Protein AF-A0A009HIC1-F1 (afdb_monomer)

Foldseek 3Di:
DAADDLVLLVVVLVLCCVLPVPQSCVVAPCDDPRHDDVVNVSVVLCVLLPPQHPVLSVQLSVCSNPVSDPDRDDSNVSSCSSVDD

Secondary structure (DSSP, 8-state):
-PBP-HHHHHHHHHHHHHHSHHHHHHHS-SSSTT---HHHHHHHHHHHTTT-BHHHHHHHHHHHHHH--SSPPPHHHHHHHHH--

Sequence (85 aa):
MHE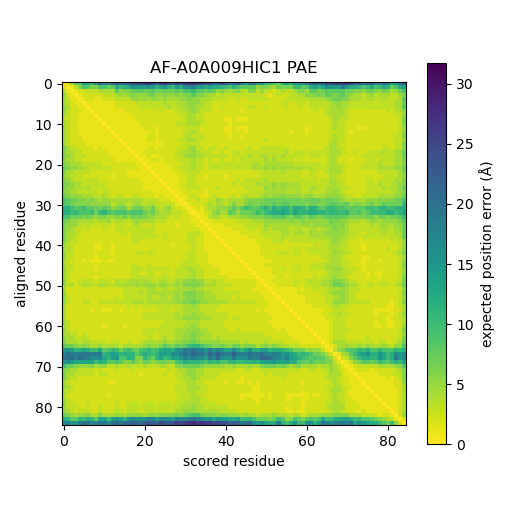ITLNEVRQLIASLRTVYAAQFNKQFPATGESAIPLSVVEQIALKTLVGVQQNQFNNALARLLTAGGRFMPSFAEFRTWCIGE

Solvent-accessible surface area (backbone atoms only — not comparable to full-atom values): 4959 Å² total; per-residue (Å²): 138,58,65,62,51,74,66,55,45,51,50,52,51,52,50,43,48,67,80,29,38,73,60,43,44,70,76,48,23,84,61,70,99,74,41,45,57,66,69,57,54,50,51,50,43,50,62,57,41,64,91,40,36,45,70,32,46,52,54,32,49,53,46,58,72,67,60,71,61,97,65,78,75,52,58,65,56,48,37,46,54,28,74,50,133

Radius of gyration: 12.59 Å; Cα contacts (8 Å, |Δi|>4): 74; chains: 1; bounding box: 29×32×30 Å

Structure (mmCIF, N/CA/C/O backbone):
data_AF-A0A009HIC1-F1
#
_entry.id   AF-A0A009HIC1-F1
#
loop_
_atom_site.group_PDB
_atom_site.id
_atom_site.type_symbol
_atom_site.label_atom_id
_atom_site.label_alt_id
_atom_site.label_comp_id
_atom_site.label_asym_id
_atom_site.label_entity_id
_atom_site.label_seq_id
_atom_site.pdbx_PDB_ins_code
_atom_site.Cartn_x
_atom_site.Cartn_y
_atom_site.Cartn_z
_atom_site.occupancy
_atom_site.B_iso_or_equiv
_atom_site.auth_seq_id
_atom_site.auth_comp_id
_atom_site.auth_asym_id
_atom_site.auth_atom_id
_atom_site.pdbx_PDB_model_num
ATOM 1 N N . MET A 1 1 ? -19.456 4.503 11.287 1.00 57.31 1 MET A N 1
ATOM 2 C CA . MET A 1 1 ? -18.011 4.560 10.990 1.00 57.31 1 MET A CA 1
ATOM 3 C C . MET A 1 1 ? -17.695 3.356 10.116 1.00 57.31 1 MET A C 1
ATOM 5 O O . MET A 1 1 ? -17.994 2.251 10.546 1.00 57.31 1 MET A O 1
ATOM 9 N N . HIS A 1 2 ? -17.298 3.578 8.857 1.00 81.69 2 HIS A N 1
ATOM 10 C CA . HIS A 1 2 ? -17.120 2.520 7.851 1.00 81.69 2 HIS A CA 1
ATOM 11 C C . HIS A 1 2 ? -15.628 2.206 7.724 1.00 81.69 2 HIS A C 1
ATOM 13 O O . HIS A 1 2 ? -14.824 3.111 7.479 1.00 81.69 2 HIS A O 1
ATOM 19 N N . GLU A 1 3 ? -15.266 0.947 7.955 1.00 87.25 3 GLU A N 1
ATOM 20 C CA . GLU A 1 3 ? -13.907 0.461 7.724 1.00 87.25 3 GLU A CA 1
ATOM 21 C C . GLU A 1 3 ? -13.619 0.402 6.226 1.00 87.25 3 GLU A C 1
ATOM 23 O O . GLU A 1 3 ? -14.531 0.282 5.406 1.00 87.25 3 GLU A O 1
ATOM 28 N N . ILE A 1 4 ? -12.345 0.510 5.864 1.00 92.50 4 ILE A N 1
ATOM 29 C CA . ILE A 1 4 ? -11.952 0.361 4.467 1.00 92.50 4 ILE A CA 1
ATOM 30 C C . ILE A 1 4 ? -12.220 -1.060 3.962 1.00 92.50 4 ILE A C 1
ATOM 32 O O . ILE A 1 4 ? -12.116 -2.045 4.694 1.00 92.50 4 ILE A O 1
ATOM 36 N N . THR A 1 5 ? -12.512 -1.170 2.674 1.00 93.38 5 THR A N 1
ATOM 37 C CA . THR A 1 5 ? -12.739 -2.442 1.996 1.00 93.38 5 THR A CA 1
ATOM 38 C C . THR A 1 5 ? -11.615 -2.732 1.002 1.00 93.38 5 THR A C 1
ATOM 40 O O . THR A 1 5 ? -10.673 -1.956 0.813 1.00 93.38 5 THR A O 1
ATOM 43 N N . LEU A 1 6 ? -11.736 -3.857 0.296 1.00 93.19 6 LEU A N 1
ATOM 44 C CA . LEU A 1 6 ? -10.866 -4.178 -0.832 1.00 93.19 6 LEU A CA 1
ATOM 45 C C . LEU A 1 6 ? -10.868 -3.080 -1.913 1.00 93.19 6 LEU A C 1
ATOM 47 O O . LEU A 1 6 ? -9.876 -2.920 -2.621 1.00 93.19 6 LEU A O 1
ATOM 51 N N . ASN A 1 7 ? -11.959 -2.320 -2.050 1.00 93.69 7 ASN A N 1
ATOM 52 C CA . ASN A 1 7 ? -12.052 -1.259 -3.045 1.00 93.69 7 ASN A CA 1
ATOM 53 C C . ASN A 1 7 ? -11.095 -0.097 -2.733 1.00 93.69 7 ASN A C 1
ATOM 55 O O . ASN A 1 7 ? -10.328 0.319 -3.600 1.00 93.69 7 ASN A O 1
ATOM 59 N N . GLU A 1 8 ? -11.061 0.365 -1.483 1.00 94.50 8 GLU A N 1
ATOM 60 C CA . GLU A 1 8 ? -10.105 1.381 -1.031 1.00 94.50 8 GLU A CA 1
ATOM 61 C C . GLU A 1 8 ? -8.661 0.875 -1.156 1.00 94.50 8 GLU A C 1
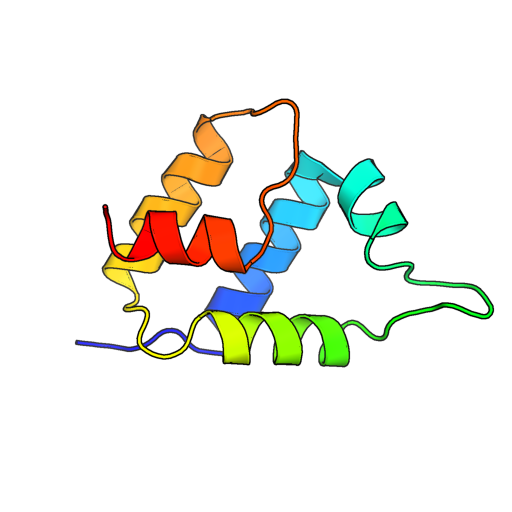ATOM 63 O O . GLU A 1 8 ? -7.782 1.592 -1.629 1.00 94.50 8 GLU A O 1
ATOM 68 N N . VAL A 1 9 ? -8.408 -0.396 -0.829 1.00 95.00 9 VAL A N 1
ATOM 69 C CA . VAL A 1 9 ? -7.083 -1.010 -1.024 1.00 95.00 9 VAL A CA 1
ATOM 70 C C . VAL A 1 9 ? -6.657 -0.980 -2.495 1.00 95.00 9 VAL A C 1
ATOM 72 O O . VAL A 1 9 ? -5.521 -0.614 -2.806 1.00 95.00 9 VAL A O 1
ATOM 75 N N . ARG A 1 10 ? -7.561 -1.312 -3.421 1.00 96.06 10 ARG A N 1
ATOM 76 C CA . ARG A 1 10 ? -7.299 -1.219 -4.865 1.00 96.06 10 ARG A CA 1
ATOM 77 C C . ARG A 1 10 ? -7.016 0.208 -5.304 1.00 96.06 10 ARG A C 1
ATOM 79 O O . ARG A 1 10 ? -6.114 0.415 -6.114 1.00 96.06 10 ARG A O 1
ATOM 86 N N . GLN A 1 11 ? -7.734 1.179 -4.748 1.00 95.38 11 GLN A N 1
ATOM 87 C CA . GLN A 1 11 ? -7.489 2.594 -5.003 1.00 95.38 11 GLN A CA 1
ATOM 88 C C . GLN A 1 11 ? -6.086 3.009 -4.541 1.00 95.38 11 GLN A C 1
ATOM 90 O O . GLN A 1 11 ? -5.355 3.614 -5.322 1.00 95.38 11 GLN A O 1
ATOM 95 N N . LEU A 1 12 ? -5.664 2.615 -3.334 1.00 95.31 12 LEU A N 1
ATOM 96 C CA . LEU A 1 12 ? -4.301 2.861 -2.851 1.00 95.31 12 LEU A CA 1
ATOM 97 C C . LEU A 1 12 ? -3.256 2.244 -3.785 1.00 95.31 12 LEU A C 1
ATOM 99 O O . LEU A 1 12 ? -2.317 2.923 -4.196 1.00 95.31 12 LEU A O 1
ATOM 103 N N . ILE A 1 13 ? -3.418 0.971 -4.150 1.00 95.50 13 ILE A N 1
ATOM 104 C CA . ILE A 1 13 ? -2.480 0.279 -5.041 1.00 95.50 13 ILE A CA 1
ATOM 105 C C . ILE A 1 13 ? -2.412 0.971 -6.408 1.00 95.50 13 ILE A C 1
ATOM 107 O O . ILE A 1 13 ? -1.320 1.160 -6.943 1.00 95.50 13 ILE A O 1
ATOM 111 N N . ALA A 1 14 ? -3.547 1.395 -6.966 1.00 94.69 14 ALA A N 1
ATOM 112 C CA . ALA A 1 14 ? -3.582 2.144 -8.219 1.00 94.69 14 ALA A CA 1
ATOM 113 C C . ALA A 1 14 ? -2.836 3.485 -8.105 1.00 94.69 14 ALA A C 1
ATOM 115 O O . ALA A 1 14 ? -2.041 3.826 -8.986 1.00 94.69 14 ALA A O 1
ATOM 116 N N . SER A 1 15 ? -3.021 4.216 -7.001 1.00 94.00 15 SER A N 1
ATOM 117 C CA . SER A 1 15 ? -2.280 5.450 -6.725 1.00 94.00 15 SER A CA 1
ATOM 118 C C . SER A 1 15 ? -0.775 5.199 -6.604 1.00 94.00 15 SER A C 1
ATOM 120 O O . SER A 1 15 ? 0.010 5.905 -7.233 1.00 94.00 15 SER A O 1
ATOM 122 N N . LEU A 1 16 ? -0.355 4.152 -5.886 1.00 93.56 16 LEU A N 1
ATOM 123 C CA . LEU A 1 16 ? 1.058 3.781 -5.751 1.00 93.56 16 LEU A CA 1
ATOM 124 C C . LEU A 1 16 ? 1.676 3.379 -7.097 1.00 93.56 16 LEU A C 1
ATOM 126 O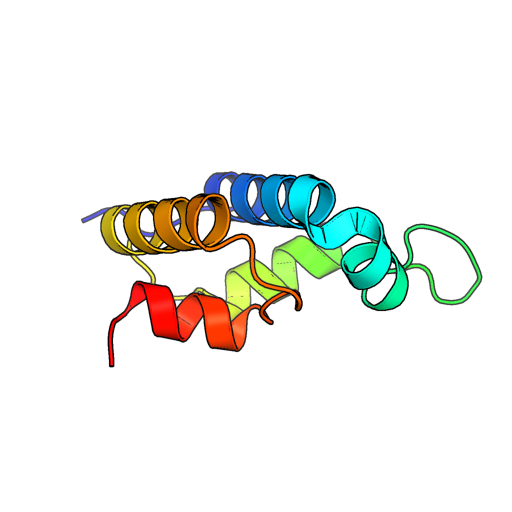 O . LEU A 1 16 ? 2.783 3.804 -7.414 1.00 93.56 16 LEU A O 1
ATOM 130 N N . ARG A 1 17 ? 0.950 2.629 -7.933 1.00 92.31 17 ARG A N 1
ATOM 131 C CA . ARG A 1 17 ? 1.394 2.281 -9.293 1.00 92.31 17 ARG A CA 1
ATOM 132 C C . ARG A 1 17 ? 1.524 3.497 -10.203 1.00 92.31 17 ARG A C 1
ATOM 134 O O . ARG A 1 17 ? 2.360 3.476 -11.097 1.00 92.31 17 ARG A O 1
ATOM 141 N N . THR A 1 18 ? 0.719 4.532 -9.980 1.00 90.50 18 THR A N 1
ATOM 142 C CA . THR A 1 18 ? 0.749 5.764 -10.777 1.00 90.50 18 THR A CA 1
ATOM 143 C C . THR A 1 18 ? 1.899 6.672 -10.351 1.00 90.50 18 THR A C 1
ATOM 145 O O . THR A 1 18 ? 2.688 7.100 -11.186 1.00 90.50 18 THR A O 1
ATOM 148 N N . VAL A 1 19 ? 2.029 6.940 -9.049 1.00 90.62 19 VAL A N 1
ATOM 149 C CA . VAL A 1 19 ? 3.014 7.898 -8.518 1.00 90.62 19 VAL A CA 1
ATOM 150 C C . VAL A 1 19 ? 4.408 7.271 -8.396 1.00 90.62 19 VAL A C 1
ATOM 152 O O . VAL A 1 19 ? 5.416 7.932 -8.633 1.00 90.62 19 VAL A O 1
ATOM 155 N N . TYR A 1 20 ? 4.479 5.977 -8.073 1.00 92.06 20 TYR A N 1
ATOM 156 C CA . TYR A 1 20 ? 5.710 5.273 -7.710 1.00 92.06 20 TYR A CA 1
ATOM 157 C C . TYR A 1 20 ? 5.993 4.043 -8.580 1.00 92.06 20 TYR A C 1
ATOM 159 O O . TYR A 1 20 ? 6.627 3.097 -8.113 1.00 92.06 20 TYR A O 1
ATOM 167 N N . ALA A 1 21 ? 5.567 4.046 -9.849 1.00 90.88 21 ALA A N 1
ATOM 168 C CA . ALA A 1 21 ? 5.617 2.894 -10.761 1.00 90.88 21 ALA A CA 1
ATOM 169 C C . ALA A 1 21 ? 6.921 2.072 -10.689 1.00 90.88 21 ALA A C 1
ATOM 171 O O . ALA A 1 21 ? 6.886 0.852 -10.531 1.00 90.88 21 ALA A O 1
ATOM 172 N N . ALA A 1 22 ? 8.081 2.735 -10.767 1.00 91.56 22 ALA A N 1
ATOM 173 C CA . ALA A 1 22 ? 9.383 2.068 -10.753 1.00 91.56 22 ALA A CA 1
ATOM 174 C C . ALA A 1 22 ? 9.677 1.348 -9.423 1.00 91.56 22 ALA A C 1
ATOM 176 O O . ALA A 1 22 ? 10.173 0.222 -9.423 1.00 91.56 22 ALA A O 1
ATOM 177 N N . GLN A 1 23 ? 9.357 1.981 -8.292 1.00 93.06 23 GLN A N 1
ATOM 178 C 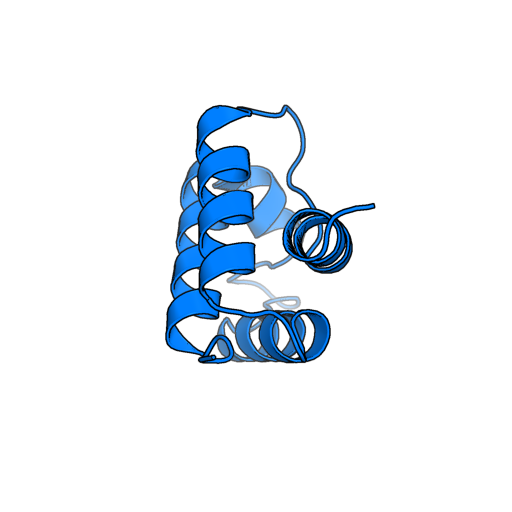CA . GLN A 1 23 ? 9.567 1.407 -6.958 1.00 93.06 23 GLN A CA 1
ATOM 179 C C . GLN A 1 23 ? 8.551 0.298 -6.685 1.00 93.06 23 GLN A C 1
ATOM 181 O O . GLN A 1 23 ? 8.934 -0.784 -6.243 1.00 93.06 23 GLN A O 1
ATOM 186 N N . PHE A 1 24 ? 7.289 0.530 -7.054 1.00 93.88 24 PHE A N 1
ATOM 187 C CA . PHE A 1 24 ? 6.222 -0.453 -6.932 1.00 93.88 24 PHE A CA 1
ATOM 188 C C . PHE A 1 24 ? 6.561 -1.737 -7.694 1.00 93.88 24 PHE A C 1
ATOM 190 O O . PHE A 1 24 ? 6.513 -2.813 -7.114 1.00 93.88 24 PHE A O 1
ATOM 197 N N . ASN A 1 25 ? 6.974 -1.642 -8.962 1.00 92.88 25 ASN A N 1
ATOM 198 C CA . ASN A 1 25 ? 7.298 -2.818 -9.778 1.00 92.88 25 ASN A CA 1
ATOM 199 C C . ASN A 1 25 ? 8.559 -3.553 -9.305 1.00 92.88 25 ASN A C 1
ATOM 201 O O . ASN A 1 25 ? 8.682 -4.755 -9.522 1.00 92.88 25 ASN A O 1
ATOM 205 N N . LYS A 1 26 ? 9.499 -2.852 -8.661 1.00 92.44 26 LYS A N 1
ATOM 206 C CA . LYS A 1 26 ? 10.671 -3.484 -8.044 1.00 92.44 26 LYS A CA 1
ATOM 207 C C . LYS A 1 26 ? 10.288 -4.281 -6.796 1.00 92.44 26 LYS A C 1
ATOM 209 O O . LYS A 1 26 ? 10.864 -5.335 -6.553 1.00 92.44 26 LYS A O 1
ATOM 214 N N . GLN A 1 27 ? 9.345 -3.770 -6.008 1.00 90.88 27 GLN A N 1
ATOM 215 C CA . GLN A 1 27 ? 8.896 -4.406 -4.770 1.00 90.88 27 GLN A CA 1
ATOM 216 C C . GLN A 1 27 ? 7.849 -5.502 -5.016 1.00 90.88 27 GLN A C 1
ATOM 218 O O . GLN A 1 27 ? 7.852 -6.520 -4.330 1.00 90.88 27 GLN A O 1
ATOM 223 N N . PHE A 1 28 ? 6.992 -5.314 -6.021 1.00 93.75 28 PHE A N 1
ATOM 224 C CA . PHE A 1 28 ? 5.925 -6.228 -6.427 1.00 93.75 28 PHE A CA 1
ATOM 225 C C . PHE A 1 28 ? 5.987 -6.483 -7.942 1.00 93.75 28 PHE A C 1
ATOM 227 O O . PHE A 1 28 ? 5.217 -5.892 -8.707 1.00 93.75 28 PHE A O 1
ATOM 234 N N . PRO A 1 29 ? 6.917 -7.338 -8.407 1.00 92.81 29 PRO A N 1
ATOM 235 C CA . PRO A 1 29 ? 7.062 -7.632 -9.827 1.00 92.81 29 PRO A CA 1
ATOM 236 C C . PRO A 1 29 ? 5.791 -8.278 -10.381 1.00 92.81 29 PRO A C 1
ATOM 238 O O . PRO A 1 29 ? 5.298 -9.255 -9.829 1.00 92.81 29 PRO A O 1
ATOM 241 N N . ALA A 1 30 ? 5.264 -7.770 -11.495 1.00 88.69 30 ALA A N 1
ATOM 242 C CA . ALA A 1 30 ? 4.075 -8.348 -12.131 1.00 88.69 30 ALA A CA 1
ATOM 243 C C . ALA A 1 30 ? 4.392 -9.532 -13.068 1.00 88.69 30 ALA A C 1
ATOM 245 O O . ALA A 1 30 ? 3.479 -10.206 -13.536 1.00 88.69 30 ALA A O 1
ATOM 246 N N . THR A 1 31 ? 5.672 -9.762 -13.385 1.00 88.31 31 THR A N 1
ATOM 247 C CA . THR A 1 31 ? 6.140 -10.777 -14.346 1.00 88.31 31 THR A CA 1
ATOM 248 C C . THR A 1 31 ? 7.485 -11.366 -13.903 1.00 88.31 31 THR A C 1
ATOM 250 O O . THR A 1 31 ? 8.180 -10.757 -13.088 1.00 88.31 31 THR A O 1
ATOM 253 N N . GLY A 1 32 ? 7.849 -12.535 -14.442 1.00 89.50 32 GLY A N 1
ATOM 254 C CA . GLY A 1 32 ? 9.080 -13.265 -14.108 1.00 89.50 32 GLY A CA 1
ATOM 255 C C . GLY A 1 32 ? 8.884 -14.351 -13.044 1.00 89.50 32 GLY A C 1
ATOM 256 O O . GLY A 1 32 ? 7.782 -14.546 -12.539 1.00 89.50 32 GLY A O 1
ATOM 257 N N . GLU A 1 33 ? 9.960 -15.062 -12.697 1.00 88.56 33 GLU A N 1
ATOM 258 C CA . GLU A 1 33 ? 9.932 -16.166 -11.716 1.00 88.56 33 GLU A CA 1
ATOM 259 C C . GLU A 1 33 ? 9.543 -15.703 -10.301 1.00 88.56 33 GLU A C 1
ATOM 261 O O . GLU A 1 33 ? 8.953 -16.462 -9.538 1.00 88.56 33 GLU A O 1
ATOM 266 N N . SER A 1 34 ? 9.803 -14.432 -9.983 1.00 88.94 34 SER A N 1
ATOM 267 C CA . SER A 1 34 ? 9.446 -13.791 -8.710 1.00 88.94 34 SER A CA 1
ATOM 268 C C . SER A 1 34 ? 8.176 -12.936 -8.805 1.00 88.94 34 SER A C 1
ATOM 270 O O . SER A 1 34 ? 8.011 -11.995 -8.026 1.00 88.94 34 SER A O 1
ATOM 272 N N . ALA A 1 35 ? 7.305 -13.196 -9.788 1.00 91.69 35 ALA A N 1
ATOM 273 C CA . ALA A 1 35 ? 6.069 -12.441 -9.948 1.00 91.69 35 ALA A CA 1
ATOM 274 C C . ALA A 1 35 ? 5.168 -12.583 -8.714 1.00 91.69 35 ALA A C 1
ATOM 276 O O . ALA A 1 35 ? 4.906 -13.685 -8.232 1.00 91.69 35 ALA A O 1
ATOM 277 N N . ILE A 1 36 ? 4.648 -11.458 -8.232 1.00 93.62 36 ILE A N 1
ATOM 278 C CA . ILE A 1 36 ? 3.709 -11.398 -7.117 1.00 93.62 36 ILE A CA 1
ATOM 279 C C . ILE A 1 36 ? 2.328 -11.070 -7.693 1.00 93.62 36 ILE A C 1
ATOM 281 O O . ILE A 1 36 ? 2.129 -9.968 -8.214 1.00 93.62 36 ILE A O 1
ATOM 285 N N . PRO A 1 37 ? 1.353 -11.995 -7.614 1.00 93.69 37 PRO A N 1
ATOM 286 C CA . PRO A 1 37 ? -0.003 -11.727 -8.070 1.00 93.69 37 PRO A CA 1
ATOM 287 C C . PRO A 1 37 ? -0.600 -10.516 -7.349 1.00 93.69 37 PRO A C 1
ATOM 289 O O . PRO A 1 37 ? -0.450 -10.368 -6.136 1.00 93.69 37 PRO A O 1
ATOM 292 N N . LEU A 1 38 ? -1.341 -9.677 -8.076 1.00 91.56 38 LEU A N 1
ATOM 293 C CA . LEU A 1 38 ? -1.951 -8.476 -7.496 1.00 91.56 38 LEU A CA 1
ATOM 294 C C . LEU A 1 38 ? -2.881 -8.809 -6.320 1.00 91.56 38 LEU A C 1
ATOM 296 O O . LEU A 1 38 ? -2.912 -8.070 -5.345 1.00 91.56 38 LEU A O 1
ATOM 300 N N . SER A 1 39 ? -3.563 -9.955 -6.369 1.00 93.62 39 SER A N 1
ATOM 301 C CA . SER A 1 39 ? -4.388 -10.466 -5.269 1.00 93.62 39 SER A CA 1
ATOM 302 C C . SER A 1 39 ? -3.595 -10.694 -3.977 1.00 93.62 39 SER A C 1
ATOM 304 O O . SER A 1 39 ? -4.120 -10.473 -2.889 1.00 93.62 39 SER A O 1
ATOM 306 N N . VAL A 1 40 ? -2.322 -11.089 -4.069 1.00 94.75 40 VAL A N 1
ATOM 307 C CA . VAL A 1 40 ? -1.436 -11.228 -2.903 1.00 94.75 40 VAL A CA 1
ATOM 308 C C . VAL A 1 40 ? -1.096 -9.850 -2.340 1.00 94.75 40 VAL A C 1
ATOM 310 O O . VAL A 1 40 ? -1.165 -9.652 -1.130 1.00 94.75 40 VAL A O 1
ATOM 313 N N . VAL A 1 41 ? -0.804 -8.873 -3.202 1.00 95.50 41 VAL A N 1
ATOM 314 C CA . VAL A 1 41 ? -0.542 -7.485 -2.782 1.00 95.50 41 VAL A CA 1
ATOM 315 C C . VAL A 1 41 ? -1.775 -6.869 -2.111 1.00 95.50 41 VAL A C 1
ATOM 317 O O . VAL A 1 41 ? -1.657 -6.272 -1.043 1.00 95.50 41 VAL A O 1
ATOM 320 N N . GLU A 1 42 ? -2.961 -7.070 -2.691 1.00 95.44 42 GLU A N 1
ATOM 321 C CA . GLU A 1 42 ? -4.250 -6.665 -2.118 1.00 95.44 42 GLU A CA 1
ATOM 322 C C . GLU A 1 42 ? -4.459 -7.269 -0.722 1.00 95.44 42 GLU A C 1
ATOM 324 O O . GLU A 1 42 ? -4.819 -6.554 0.211 1.00 95.44 42 GLU A O 1
ATOM 329 N N . GLN A 1 43 ? -4.186 -8.567 -0.544 1.00 95.44 43 GLN A N 1
ATOM 330 C CA . GLN A 1 43 ? -4.308 -9.231 0.756 1.00 95.44 43 GLN A CA 1
ATOM 331 C C . GLN A 1 43 ? -3.311 -8.705 1.791 1.00 95.44 43 GLN A C 1
ATOM 333 O O . GLN A 1 43 ? -3.676 -8.552 2.958 1.00 95.44 43 GLN A O 1
ATOM 338 N N . ILE A 1 44 ? -2.064 -8.436 1.391 1.00 95.12 44 ILE A N 1
ATOM 339 C CA . ILE A 1 44 ? -1.054 -7.844 2.276 1.00 95.12 44 ILE A CA 1
ATOM 340 C C . ILE A 1 44 ? -1.537 -6.469 2.742 1.00 95.12 44 ILE A C 1
ATOM 342 O O . ILE A 1 44 ? -1.616 -6.230 3.945 1.00 95.12 44 ILE A O 1
ATOM 346 N N . ALA A 1 45 ? -1.928 -5.599 1.809 1.00 95.38 45 ALA A N 1
ATOM 347 C CA . ALA A 1 45 ? -2.407 -4.258 2.1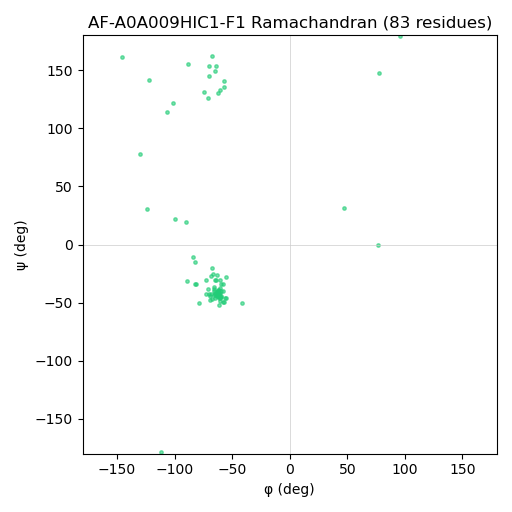19 1.00 95.38 45 ALA A CA 1
ATOM 348 C C . ALA A 1 45 ? -3.657 -4.278 3.013 1.00 95.38 45 ALA A C 1
ATOM 350 O O . ALA A 1 45 ? -3.701 -3.564 4.013 1.00 95.38 45 ALA A O 1
ATOM 351 N N . LEU A 1 46 ? -4.638 -5.135 2.710 1.00 94.44 46 LEU A N 1
ATOM 352 C CA . LEU A 1 46 ? -5.865 -5.266 3.499 1.00 94.44 46 LEU A CA 1
ATOM 353 C C . LEU A 1 46 ? -5.573 -5.709 4.939 1.00 94.44 46 LEU A C 1
ATOM 355 O O . LEU A 1 46 ? -6.126 -5.147 5.880 1.00 94.44 46 LEU A O 1
ATOM 359 N N . LYS A 1 47 ? -4.668 -6.679 5.126 1.00 94.81 47 LYS A N 1
ATOM 360 C CA . LYS A 1 47 ? -4.246 -7.123 6.464 1.00 94.81 47 LYS A CA 1
ATOM 361 C C . LYS A 1 47 ? -3.513 -6.025 7.224 1.00 94.81 47 LYS A C 1
ATOM 363 O O . LYS A 1 47 ? -3.744 -5.853 8.416 1.00 94.81 47 LYS A O 1
ATOM 368 N N . THR A 1 48 ? -2.629 -5.287 6.555 1.00 95.81 48 THR A N 1
ATOM 369 C CA . THR A 1 48 ? -1.885 -4.197 7.194 1.00 95.81 48 THR A CA 1
ATOM 370 C C . THR A 1 48 ? -2.812 -3.061 7.617 1.00 95.81 48 THR A C 1
ATOM 372 O O . THR A 1 48 ? -2.645 -2.507 8.698 1.00 95.81 48 THR A O 1
ATOM 375 N N . LEU A 1 49 ? -3.819 -2.739 6.811 1.00 94.44 49 LEU A N 1
ATOM 376 C CA . LEU A 1 49 ? -4.731 -1.622 7.048 1.00 94.44 49 LEU A CA 1
ATOM 377 C C . LEU A 1 49 ? -5.974 -2.002 7.872 1.00 94.44 49 LEU A C 1
ATOM 379 O O . LEU A 1 49 ? -6.962 -1.271 7.881 1.00 94.44 49 LEU A O 1
ATOM 383 N N . VAL A 1 50 ? -5.927 -3.119 8.601 1.00 91.69 50 VAL A N 1
ATOM 384 C CA . VAL A 1 50 ? -7.017 -3.528 9.493 1.00 91.69 50 VAL A CA 1
ATOM 385 C C . VAL A 1 50 ? -7.320 -2.444 10.539 1.00 91.69 50 VAL A C 1
ATOM 387 O O . VAL A 1 50 ? -6.405 -1.857 11.137 1.00 91.69 50 VAL A O 1
ATOM 390 N N . GLY A 1 51 ? -8.611 -2.171 10.743 1.00 90.19 51 GLY A N 1
ATOM 391 C CA . GLY A 1 51 ? -9.103 -1.140 11.660 1.00 90.19 51 GLY A CA 1
ATOM 392 C C . GLY A 1 51 ? -8.985 0.297 11.143 1.00 90.19 51 GLY A C 1
ATOM 393 O O . GLY A 1 51 ? -9.366 1.223 11.857 1.00 90.19 51 GLY A O 1
ATOM 394 N N . VAL A 1 52 ? -8.459 0.513 9.929 1.00 93.94 52 VAL A N 1
ATOM 395 C CA . VAL A 1 52 ? -8.420 1.846 9.316 1.00 93.94 52 VAL A CA 1
ATOM 396 C C . VAL A 1 52 ? -9.812 2.229 8.833 1.00 93.94 52 VAL A C 1
ATOM 398 O O . VAL A 1 52 ? -10.483 1.485 8.114 1.00 93.94 52 VAL A O 1
ATOM 401 N N . GLN A 1 53 ? -10.229 3.435 9.199 1.00 94.75 53 GLN A N 1
ATOM 402 C CA . GLN A 1 53 ? -11.502 3.984 8.765 1.00 94.75 53 GLN A CA 1
ATOM 403 C C . GLN A 1 53 ? -11.403 4.727 7.437 1.00 94.75 53 GLN A C 1
ATOM 405 O O . GLN A 1 53 ? -10.358 5.259 7.067 1.00 94.75 53 GLN A O 1
ATOM 410 N N . GLN A 1 54 ? -12.522 4.825 6.725 1.00 92.81 54 GLN A N 1
ATOM 411 C CA . GLN A 1 54 ? -12.559 5.456 5.408 1.00 92.81 54 GLN A CA 1
ATOM 412 C C . GLN A 1 54 ? -12.128 6.935 5.427 1.00 92.81 54 GLN A C 1
ATOM 414 O O . GLN A 1 54 ? -11.436 7.389 4.520 1.00 92.81 54 GLN A O 1
ATOM 419 N N . ASN A 1 55 ? -12.478 7.697 6.469 1.00 92.56 55 ASN A N 1
ATOM 420 C CA . ASN A 1 55 ? -12.044 9.094 6.609 1.00 92.56 55 ASN A CA 1
ATOM 421 C C . ASN A 1 55 ? -10.521 9.213 6.811 1.00 92.56 55 ASN A C 1
ATOM 423 O O . ASN A 1 55 ? -9.876 10.042 6.173 1.00 92.56 55 ASN A O 1
ATOM 427 N N . GLN A 1 56 ? -9.950 8.355 7.657 1.00 93.88 56 GLN A N 1
ATOM 428 C CA . GLN A 1 56 ? -8.515 8.241 7.915 1.00 93.88 56 GLN A CA 1
ATOM 429 C C . GLN A 1 56 ? -7.755 7.877 6.637 1.00 93.88 56 GLN A C 1
ATOM 431 O O . GLN A 1 56 ? -6.769 8.524 6.283 1.00 93.88 56 GLN A O 1
ATOM 436 N N . PHE A 1 57 ? -8.271 6.893 5.901 1.00 95.25 57 PHE A N 1
ATOM 437 C CA . PHE A 1 57 ? -7.733 6.473 4.615 1.00 95.25 57 PHE A CA 1
ATOM 438 C C . PHE A 1 57 ? -7.752 7.603 3.584 1.00 95.25 57 PHE A C 1
ATOM 440 O O . PHE A 1 57 ? -6.730 7.876 2.961 1.00 95.25 57 PHE A O 1
ATOM 447 N N . ASN A 1 58 ? -8.883 8.296 3.429 1.00 93.88 58 ASN A N 1
ATOM 448 C CA . ASN A 1 58 ? -9.016 9.384 2.459 1.00 93.88 58 ASN A CA 1
ATOM 449 C C . ASN A 1 58 ? -8.048 10.537 2.757 1.00 93.88 58 ASN A C 1
ATOM 451 O O . ASN A 1 58 ? -7.431 11.073 1.836 1.00 93.88 58 ASN A O 1
ATOM 455 N N . ASN A 1 59 ? -7.859 10.878 4.035 1.00 92.94 59 ASN A N 1
ATOM 456 C CA . ASN A 1 59 ? -6.895 11.898 4.447 1.00 92.94 59 ASN A CA 1
ATOM 457 C C . ASN A 1 59 ? -5.451 11.477 4.128 1.00 92.94 59 ASN A C 1
ATOM 459 O O . ASN A 1 59 ? -4.686 12.257 3.555 1.00 92.94 59 ASN A O 1
ATOM 463 N N . ALA A 1 60 ? -5.081 10.232 4.444 1.00 93.50 60 ALA A N 1
ATOM 464 C CA . ALA A 1 60 ? -3.756 9.699 4.134 1.00 93.50 60 ALA A CA 1
ATOM 465 C C . ALA A 1 60 ? -3.515 9.582 2.621 1.00 93.50 60 ALA A C 1
ATOM 467 O O . ALA A 1 60 ? -2.415 9.865 2.147 1.00 93.50 60 ALA A O 1
ATOM 468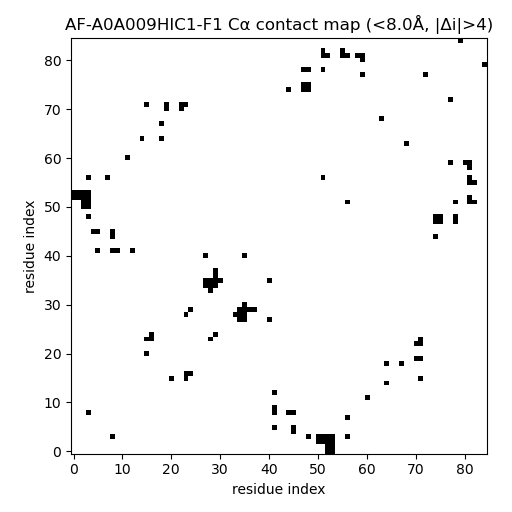 N N . LEU A 1 61 ? -4.538 9.222 1.844 1.00 93.69 61 LEU A N 1
ATOM 469 C CA . LEU A 1 61 ? -4.456 9.142 0.390 1.00 93.69 61 LEU A CA 1
ATOM 470 C C . LEU A 1 61 ? -4.290 10.528 -0.244 1.00 93.69 61 LEU A C 1
ATOM 472 O O . LEU A 1 61 ? -3.454 10.700 -1.128 1.00 93.69 61 LEU A O 1
ATOM 476 N N . ALA A 1 62 ? -5.020 11.536 0.237 1.00 92.19 62 ALA A N 1
ATOM 477 C CA . ALA A 1 62 ? -4.826 12.918 -0.195 1.00 92.19 62 ALA A CA 1
ATOM 478 C C . ALA A 1 62 ? -3.392 13.394 0.096 1.00 92.19 62 ALA A C 1
ATOM 480 O O . ALA A 1 62 ? -2.757 14.022 -0.755 1.00 92.19 62 ALA A O 1
ATOM 481 N N . ARG A 1 63 ? -2.838 13.021 1.258 1.00 90.44 63 ARG A N 1
ATOM 482 C CA . ARG A 1 63 ? -1.432 13.276 1.595 1.00 90.44 63 ARG A CA 1
ATOM 483 C C . ARG A 1 63 ? -0.472 12.541 0.657 1.00 90.44 63 ARG A C 1
ATOM 485 O O . ARG A 1 63 ? 0.469 13.161 0.185 1.00 90.44 63 ARG A O 1
ATOM 492 N N . LEU A 1 64 ? -0.708 11.266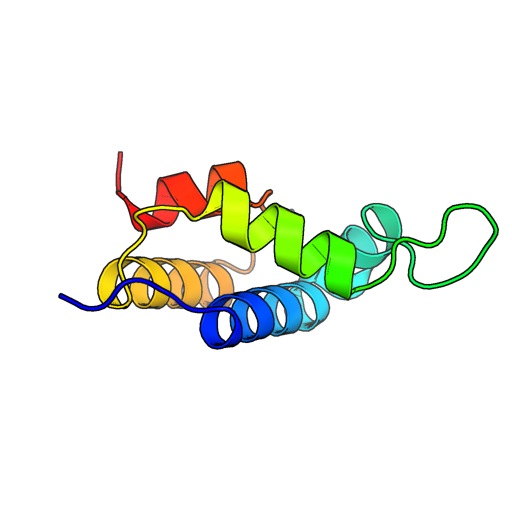 0.341 1.00 90.88 64 LEU A N 1
ATOM 493 C CA . LEU A 1 64 ? 0.112 10.498 -0.608 1.00 90.88 64 LEU A CA 1
ATOM 494 C C . LEU A 1 64 ? 0.194 11.201 -1.972 1.00 90.88 64 LEU A C 1
ATOM 496 O O . LEU A 1 64 ? 1.276 11.337 -2.537 1.00 90.88 64 LEU A O 1
ATOM 500 N N . LEU A 1 65 ? -0.950 11.657 -2.485 1.00 88.31 65 LEU A N 1
ATOM 501 C CA . LEU A 1 65 ? -1.051 12.283 -3.805 1.00 88.31 65 LEU A CA 1
ATOM 502 C C . LEU A 1 65 ? -0.442 13.691 -3.848 1.00 88.31 65 LEU A C 1
ATOM 504 O O . LEU A 1 65 ? 0.070 14.099 -4.886 1.00 88.31 65 LEU A O 1
ATOM 508 N N . THR A 1 66 ? -0.478 14.428 -2.736 1.00 84.81 66 THR A N 1
ATOM 509 C CA . THR A 1 66 ? 0.068 15.794 -2.646 1.00 84.81 66 THR A CA 1
ATOM 510 C C . THR A 1 66 ? 1.538 15.833 -2.247 1.00 84.81 66 THR A C 1
ATOM 512 O O . THR A 1 66 ? 2.259 16.727 -2.682 1.00 84.81 66 THR A O 1
ATOM 515 N N . ALA A 1 67 ? 2.006 14.874 -1.444 1.00 70.88 67 ALA A N 1
ATOM 516 C CA . ALA A 1 67 ? 3.355 14.891 -0.891 1.00 70.88 67 ALA A CA 1
ATOM 517 C C . ALA A 1 67 ? 4.450 14.696 -1.946 1.00 70.88 67 ALA A C 1
ATOM 519 O O . ALA A 1 67 ? 5.594 15.038 -1.661 1.00 70.88 67 ALA A O 1
ATOM 520 N N . GLY A 1 68 ? 4.133 14.143 -3.130 1.00 60.44 68 GLY A N 1
ATOM 521 C CA . GLY A 1 68 ? 5.084 13.993 -4.242 1.00 60.44 68 GLY A CA 1
ATOM 522 C C . GLY A 1 68 ? 6.437 13.416 -3.808 1.00 60.44 68 GLY A C 1
ATOM 523 O O . GLY A 1 68 ? 7.478 13.813 -4.329 1.00 60.44 68 GLY A O 1
ATOM 524 N N . GLY A 1 69 ? 6.434 12.565 -2.773 1.00 66.00 69 GLY A N 1
ATOM 525 C CA . GLY A 1 69 ? 7.649 12.170 -2.071 1.00 66.00 69 GLY A CA 1
ATOM 526 C C . GLY A 1 69 ? 8.589 11.411 -2.999 1.00 66.00 69 GLY A C 1
ATOM 527 O O . GLY A 1 69 ? 8.145 10.765 -3.941 1.00 66.00 69 GLY A O 1
ATOM 528 N N . ARG A 1 70 ? 9.898 11.442 -2.731 1.00 75.00 70 ARG A N 1
ATOM 529 C CA . ARG A 1 70 ? 10.891 10.712 -3.542 1.00 75.00 70 ARG A CA 1
ATOM 530 C C . ARG A 1 70 ? 10.747 9.188 -3.429 1.00 75.00 70 ARG A C 1
ATOM 532 O O . ARG A 1 70 ? 11.148 8.464 -4.340 1.00 75.00 70 ARG A O 1
ATOM 539 N N . PHE A 1 71 ? 10.181 8.704 -2.324 1.00 86.44 71 PHE A N 1
ATOM 540 C CA . PHE A 1 71 ? 10.105 7.286 -1.984 1.00 86.44 71 PHE A CA 1
ATOM 541 C C . PHE A 1 71 ? 8.664 6.833 -1.775 1.00 86.44 71 PHE A C 1
ATOM 543 O O . PHE A 1 71 ? 7.850 7.570 -1.219 1.00 86.44 71 PHE A O 1
ATOM 550 N N . MET A 1 72 ? 8.371 5.621 -2.240 1.00 92.19 72 MET A N 1
ATOM 551 C CA . MET A 1 72 ? 7.085 4.968 -2.033 1.00 92.19 72 MET A CA 1
ATOM 552 C C . MET A 1 72 ? 6.952 4.550 -0.562 1.00 92.19 72 MET A C 1
ATOM 554 O O . MET A 1 72 ? 7.833 3.833 -0.083 1.00 92.19 72 MET A O 1
ATOM 558 N N . PRO A 1 73 ? 5.878 4.934 0.151 1.00 92.75 73 PRO A N 1
ATOM 559 C CA . PRO A 1 73 ? 5.651 4.425 1.497 1.00 92.75 73 PRO A CA 1
ATOM 560 C C . PRO A 1 73 ? 5.270 2.943 1.454 1.00 92.75 73 PRO A C 1
ATOM 562 O O . PRO A 1 73 ? 4.541 2.491 0.564 1.00 92.75 73 PRO A O 1
ATOM 565 N N . SER A 1 74 ? 5.711 2.186 2.454 1.00 93.81 74 SER A N 1
ATOM 566 C CA . SER A 1 74 ? 5.180 0.851 2.721 1.00 93.81 74 SER A CA 1
ATOM 567 C C . SER A 1 74 ? 3.725 0.920 3.204 1.00 93.81 74 SER A C 1
ATOM 569 O O . SER A 1 74 ? 3.252 1.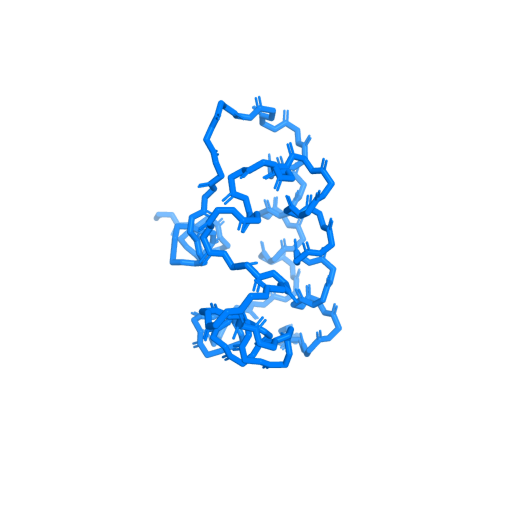949 3.690 1.00 93.81 74 SER A O 1
ATOM 571 N N . PHE A 1 75 ? 2.999 -0.201 3.138 1.00 95.19 75 PHE A N 1
ATOM 572 C CA . PHE A 1 75 ? 1.638 -0.266 3.688 1.00 95.19 75 PHE A CA 1
ATOM 573 C C . PHE A 1 75 ? 1.597 0.020 5.196 1.00 95.19 75 PHE A C 1
ATOM 575 O O . PHE A 1 75 ? 0.613 0.574 5.680 1.00 95.19 75 PHE A O 1
ATOM 582 N N . ALA A 1 76 ? 2.660 -0.319 5.933 1.00 93.75 76 ALA A N 1
ATOM 583 C CA . ALA A 1 76 ? 2.763 -0.034 7.361 1.00 93.75 76 ALA A CA 1
ATOM 584 C C . ALA A 1 76 ? 2.918 1.471 7.622 1.00 93.75 76 ALA A C 1
ATOM 586 O O . ALA A 1 76 ? 2.208 2.018 8.459 1.00 93.75 76 ALA A O 1
ATOM 587 N N . GLU A 1 77 ? 3.773 2.154 6.858 1.00 93.44 77 GLU A N 1
ATOM 588 C CA . GLU A 1 77 ? 3.910 3.614 6.939 1.00 93.44 77 GLU A CA 1
ATOM 589 C C . GLU A 1 77 ? 2.609 4.320 6.551 1.00 93.44 77 GLU A C 1
ATOM 591 O O . GLU A 1 77 ? 2.161 5.227 7.250 1.00 93.44 77 GLU A O 1
ATOM 596 N N . PHE A 1 78 ? 1.954 3.862 5.480 1.00 94.44 78 PHE A N 1
ATOM 597 C CA . PHE A 1 78 ? 0.663 4.406 5.069 1.00 94.44 78 PHE A CA 1
ATOM 598 C C . PHE A 1 78 ? -0.409 4.216 6.155 1.00 94.44 78 PHE A C 1
ATOM 600 O O . PHE A 1 78 ? -1.196 5.127 6.411 1.00 94.44 78 PHE A O 1
ATOM 607 N N . ARG A 1 79 ? -0.417 3.069 6.850 1.00 94.50 79 ARG A N 1
ATOM 608 C CA . ARG A 1 79 ? -1.298 2.837 8.004 1.00 94.50 79 ARG A CA 1
ATOM 609 C C . ARG A 1 79 ? -1.050 3.861 9.110 1.00 94.50 79 ARG A C 1
ATOM 611 O O . ARG A 1 79 ? -2.016 4.413 9.628 1.00 94.50 79 ARG A O 1
ATOM 618 N N . THR A 1 80 ? 0.210 4.136 9.447 1.00 93.56 80 THR A N 1
ATOM 619 C CA . THR A 1 80 ? 0.571 5.164 10.437 1.00 93.56 80 THR A CA 1
ATOM 620 C C . THR A 1 80 ? 0.032 6.535 10.029 1.00 93.56 80 THR A C 1
ATOM 622 O O . THR A 1 80 ? -0.526 7.249 10.855 1.00 93.56 80 THR A O 1
ATOM 625 N N . TRP A 1 81 ? 0.089 6.884 8.739 1.00 93.06 81 TRP A N 1
ATOM 626 C CA . TRP A 1 81 ? -0.502 8.136 8.249 1.00 93.06 81 TRP A CA 1
ATOM 627 C C . TRP A 1 81 ? -2.026 8.181 8.385 1.00 93.06 81 TRP A C 1
ATOM 629 O O . TRP A 1 81 ? -2.578 9.265 8.552 1.00 93.06 81 TRP A O 1
ATOM 639 N N . CYS A 1 82 ? -2.704 7.033 8.301 1.00 91.88 82 CYS A N 1
ATOM 640 C CA . CYS A 1 82 ? -4.155 6.951 8.463 1.00 91.88 82 CYS A CA 1
ATOM 641 C C . CYS A 1 82 ? -4.577 7.224 9.911 1.00 91.88 82 CYS A C 1
ATOM 643 O O . CYS A 1 82 ? -5.507 7.992 10.147 1.00 91.88 82 CYS A O 1
ATOM 645 N N . ILE A 1 83 ? -3.918 6.586 10.880 1.00 89.56 83 ILE A N 1
ATOM 646 C CA . ILE A 1 83 ? -4.329 6.656 12.291 1.00 89.56 83 ILE A CA 1
ATOM 647 C C . ILE A 1 83 ? -3.834 7.918 13.012 1.00 89.56 83 ILE A C 1
ATOM 649 O O . ILE A 1 83 ? -4.395 8.260 14.049 1.00 89.56 83 ILE A O 1
ATOM 653 N N . GLY A 1 84 ? -2.869 8.635 12.426 1.00 76.50 84 GLY A N 1
ATOM 654 C CA . GLY A 1 84 ? -2.154 9.724 13.092 1.00 76.50 84 GLY A CA 1
ATOM 655 C C . GLY A 1 84 ? -1.099 9.173 14.056 1.00 76.50 84 GLY A C 1
ATOM 656 O O . GLY A 1 84 ? -1.26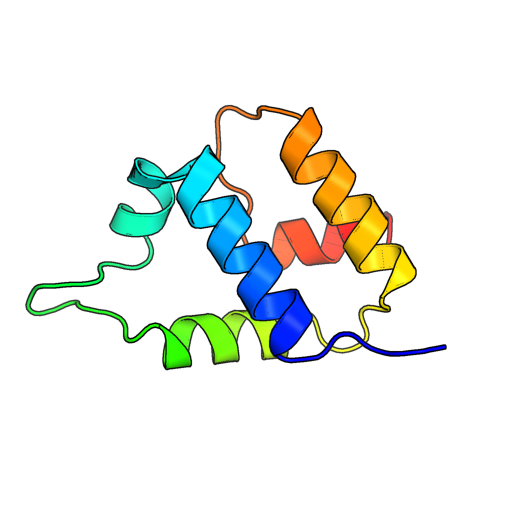8 8.080 14.594 1.00 76.50 84 GLY A O 1
ATOM 657 N N . GLU A 1 85 ? 0.010 9.896 14.225 1.00 50.88 85 GLU A N 1
ATOM 658 C CA . GLU A 1 85 ? 0.875 9.685 15.400 1.00 50.88 85 GLU A CA 1
ATOM 659 C C . GLU A 1 85 ? 0.131 10.047 16.690 1.00 50.88 85 GLU A C 1
ATOM 661 O O . GLU A 1 85 ? -0.648 11.032 16.661 1.00 50.88 85 GLU A O 1
#

pLDDT: mean 90.35, std 8.32, range [50.88, 96.06]

Mean predicted aligned error: 3.87 Å

Organism: Acinetobacter baumannii (strain 1295743) (NCBI:txid1310613)